Protein AF-A0A973H1Z5-F1 (afdb_monomer_lite)

Structure (mmCIF, N/CA/C/O backbone):
data_AF-A0A973H1Z5-F1
#
_entry.id   AF-A0A973H1Z5-F1
#
loop_
_atom_site.group_PDB
_atom_site.id
_atom_site.type_symbol
_atom_site.label_atom_id
_atom_site.label_alt_id
_atom_site.label_comp_id
_atom_site.label_asym_id
_atom_site.label_entity_id
_atom_site.label_seq_id
_atom_site.pdbx_PDB_ins_code
_atom_site.Cartn_x
_atom_site.Cartn_y
_atom_site.Cartn_z
_atom_site.occupancy
_atom_site.B_iso_or_equiv
_atom_site.auth_seq_id
_atom_site.auth_comp_id
_atom_site.auth_asym_id
_atom_site.auth_atom_id
_atom_site.pdbx_PDB_model_num
ATOM 1 N N . GLU A 1 1 ? 25.715 -11.356 12.852 1.00 48.19 1 GLU A N 1
ATOM 2 C CA . GLU A 1 1 ? 24.369 -10.740 12.754 1.00 48.19 1 GLU A CA 1
ATOM 3 C C . GLU A 1 1 ? 23.764 -10.965 11.367 1.00 48.19 1 GLU A C 1
ATOM 5 O O . GLU A 1 1 ? 24.532 -11.044 10.422 1.00 48.19 1 GLU A O 1
ATOM 10 N N . ARG A 1 2 ? 22.456 -11.200 11.153 1.00 56.75 2 ARG A N 1
ATOM 11 C CA . ARG A 1 2 ? 21.205 -10.810 11.869 1.00 56.75 2 ARG A CA 1
ATOM 12 C C . ARG A 1 2 ? 20.704 -9.400 11.529 1.00 56.75 2 ARG A C 1
ATOM 14 O O . ARG A 1 2 ? 19.499 -9.210 11.489 1.00 56.75 2 ARG A O 1
ATOM 21 N N . LEU A 1 3 ? 21.595 -8.470 11.175 1.00 4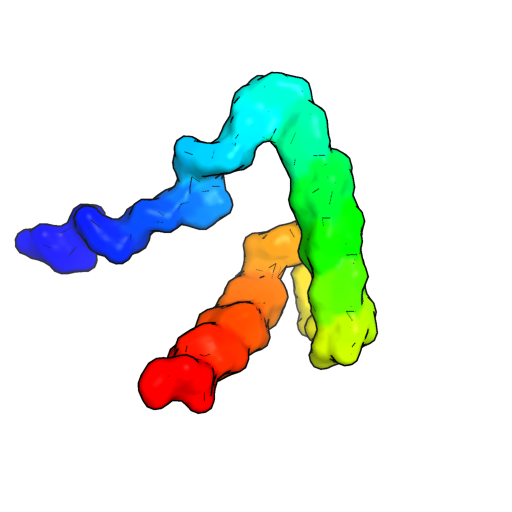6.69 3 LEU A N 1
ATOM 22 C CA . LEU A 1 3 ? 21.236 -7.136 10.664 1.00 46.69 3 LEU A CA 1
ATOM 23 C C . LEU A 1 3 ? 21.601 -6.925 9.178 1.00 46.69 3 LEU A C 1
ATOM 25 O O . LEU A 1 3 ? 21.780 -5.797 8.748 1.00 46.69 3 LEU A O 1
ATOM 29 N N . LEU A 1 4 ? 21.718 -7.998 8.382 1.00 44.47 4 LEU A N 1
ATOM 30 C CA . LEU A 1 4 ? 22.099 -7.928 6.954 1.00 44.47 4 LEU A CA 1
ATOM 31 C C . LEU A 1 4 ? 21.193 -8.760 6.021 1.00 44.47 4 LEU A C 1
ATOM 33 O O . LEU A 1 4 ? 21.630 -9.223 4.972 1.00 44.47 4 LEU A O 1
ATOM 37 N N . ARG A 1 5 ? 19.933 -9.013 6.408 1.00 46.09 5 ARG A N 1
ATOM 38 C CA . ARG A 1 5 ? 18.991 -9.817 5.598 1.00 46.09 5 ARG A CA 1
ATOM 39 C C . ARG A 1 5 ? 17.583 -9.239 5.454 1.00 46.09 5 ARG A C 1
ATOM 41 O O . ARG A 1 5 ? 16.662 -9.964 5.097 1.00 46.09 5 ARG A O 1
ATOM 48 N N . ILE A 1 6 ? 17.442 -7.935 5.673 1.00 42.06 6 ILE A N 1
ATOM 49 C CA . ILE A 1 6 ? 16.307 -7.165 5.164 1.00 42.06 6 ILE A CA 1
ATOM 50 C C . ILE A 1 6 ? 16.836 -6.435 3.924 1.00 42.06 6 ILE A C 1
ATOM 52 O O . ILE A 1 6 ? 17.458 -5.385 4.086 1.00 42.06 6 ILE A O 1
ATOM 56 N N . PRO A 1 7 ? 16.683 -6.991 2.705 1.00 47.72 7 PRO A N 1
ATOM 57 C CA . PRO A 1 7 ? 16.846 -6.222 1.482 1.00 47.72 7 PRO A CA 1
ATOM 58 C C . PRO A 1 7 ? 15.675 -5.244 1.398 1.00 47.72 7 PRO A C 1
ATOM 60 O O . PRO A 1 7 ? 14.636 -5.525 0.811 1.00 47.72 7 PRO A O 1
ATOM 63 N N . ASP A 1 8 ? 15.855 -4.149 2.124 1.00 49.41 8 ASP A N 1
ATOM 64 C CA . ASP A 1 8 ? 15.559 -2.796 1.699 1.00 49.41 8 ASP A CA 1
ATOM 65 C C . ASP A 1 8 ? 14.332 -2.638 0.784 1.00 49.41 8 ASP A C 1
ATOM 67 O O . ASP A 1 8 ? 14.379 -2.831 -0.432 1.00 49.41 8 ASP A O 1
ATOM 71 N N . VAL A 1 9 ? 13.240 -2.205 1.415 1.00 49.72 9 VAL A N 1
ATOM 72 C CA . VAL A 1 9 ? 11.955 -1.843 0.796 1.00 49.72 9 VAL A CA 1
ATOM 73 C C . VAL A 1 9 ? 12.096 -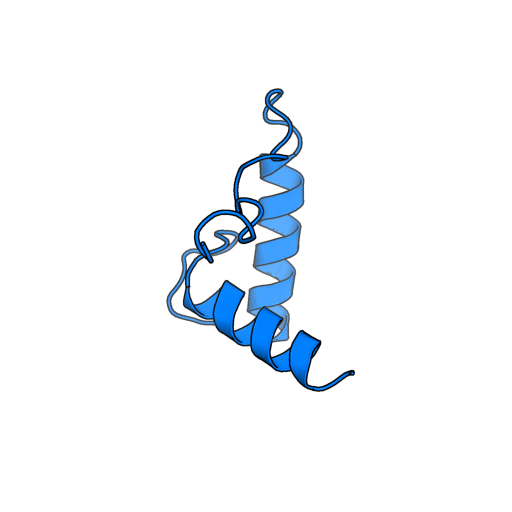0.671 -0.205 1.00 49.72 9 VAL A C 1
ATOM 75 O O . VAL A 1 9 ? 11.127 -0.341 -0.881 1.00 49.72 9 VAL A O 1
ATOM 78 N N . TYR A 1 10 ? 13.290 -0.077 -0.351 1.00 42.84 10 TYR A N 1
ATOM 79 C CA . TYR A 1 10 ? 13.594 1.059 -1.224 1.00 42.84 10 TYR A CA 1
ATOM 80 C C . TYR A 1 10 ? 14.770 0.851 -2.209 1.00 42.84 10 TYR A C 1
ATOM 82 O O . TYR A 1 10 ? 14.955 1.685 -3.094 1.00 42.84 10 TYR A O 1
ATOM 90 N N . ALA A 1 11 ? 15.535 -0.248 -2.160 1.00 43.38 11 ALA A N 1
ATOM 91 C CA . ALA A 1 11 ? 16.782 -0.377 -2.943 1.00 43.38 11 ALA A CA 1
ATOM 92 C C . ALA A 1 11 ? 16.627 -0.614 -4.462 1.00 43.38 11 ALA A C 1
ATOM 94 O O . ALA A 1 11 ? 17.634 -0.665 -5.165 1.00 43.38 11 ALA A O 1
ATOM 95 N N . ASN A 1 12 ? 15.406 -0.789 -4.981 1.00 43.28 12 ASN A N 1
ATOM 96 C CA . ASN A 1 12 ? 15.138 -0.948 -6.422 1.00 43.28 12 ASN A CA 1
ATOM 97 C C . ASN A 1 12 ? 13.907 -0.153 -6.905 1.00 43.28 12 ASN A C 1
ATOM 99 O O . ASN A 1 12 ? 13.299 -0.500 -7.919 1.00 43.28 12 ASN A O 1
ATOM 103 N N . GLY A 1 13 ? 13.546 0.937 -6.220 1.00 43.44 13 GLY A N 1
ATOM 104 C CA . GLY A 1 13 ? 12.763 1.985 -6.878 1.00 43.44 13 GLY A CA 1
ATOM 105 C C . GLY A 1 13 ? 13.629 2.591 -7.982 1.00 43.44 13 GLY A C 1
ATOM 106 O O . GLY A 1 13 ? 14.657 3.193 -7.677 1.00 43.44 13 GLY A O 1
ATOM 107 N N . SER A 1 14 ? 13.280 2.369 -9.255 1.00 41.41 14 SER A N 1
ATOM 108 C CA . SER A 1 14 ? 14.088 2.860 -10.381 1.00 41.41 14 SER A CA 1
ATOM 109 C C . SER A 1 14 ? 14.222 4.377 -10.277 1.00 41.41 14 SER A C 1
ATOM 111 O O . SER A 1 14 ? 13.223 5.091 -10.349 1.00 41.41 14 SER A O 1
ATOM 113 N N . THR A 1 15 ? 15.455 4.864 -10.122 1.00 46.94 15 THR A N 1
ATOM 114 C CA . THR A 1 15 ? 15.784 6.262 -9.779 1.00 46.94 15 THR A CA 1
ATOM 115 C C . THR A 1 15 ? 15.383 7.303 -10.834 1.00 46.94 15 THR A C 1
ATOM 117 O O . THR A 1 15 ? 15.557 8.497 -10.619 1.00 46.94 15 THR A O 1
ATOM 120 N N . ASP A 1 16 ? 14.819 6.857 -11.956 1.00 47.94 16 ASP A N 1
ATOM 121 C CA . ASP A 1 16 ? 14.256 7.652 -13.051 1.00 47.94 16 ASP A CA 1
ATOM 122 C C . ASP A 1 16 ? 12.790 8.085 -12.820 1.00 47.94 16 ASP A C 1
ATOM 124 O O . ASP A 1 16 ? 12.160 8.650 -13.715 1.00 47.94 16 ASP A O 1
ATOM 128 N N . GLY A 1 17 ? 12.197 7.782 -11.657 1.00 48.44 17 GLY A N 1
ATOM 129 C CA . GLY A 1 17 ? 10.858 8.244 -11.241 1.00 48.44 17 GLY A CA 1
ATOM 130 C C . GLY A 1 17 ? 9.673 7.667 -12.031 1.00 48.44 17 GLY A C 1
ATOM 131 O O . GLY A 1 17 ? 8.515 7.863 -11.672 1.00 48.44 17 GLY A O 1
ATOM 132 N N . THR A 1 18 ? 9.926 6.913 -13.104 1.00 53.59 18 THR A N 1
ATOM 133 C CA . THR A 1 18 ? 8.872 6.296 -13.932 1.00 53.59 18 THR A CA 1
ATOM 134 C C . THR A 1 18 ? 8.256 5.066 -13.264 1.00 53.59 18 THR A C 1
ATOM 136 O O . THR A 1 18 ? 7.109 4.714 -13.542 1.00 53.59 18 THR A O 1
ATOM 139 N N . TYR A 1 19 ? 9.006 4.412 -12.371 1.00 52.88 19 TYR A N 1
ATOM 140 C CA . TYR A 1 19 ? 8.489 3.301 -11.574 1.00 52.88 19 TYR A CA 1
ATOM 141 C C . TYR A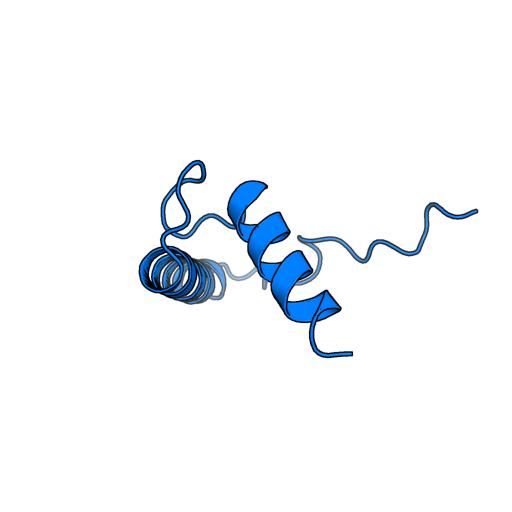 1 19 ? 7.479 3.769 -10.527 1.00 52.88 19 TYR A C 1
ATOM 143 O O . TYR A 1 19 ? 6.549 3.019 -10.248 1.00 52.88 19 TYR A O 1
ATOM 151 N N . ASP A 1 20 ? 7.612 4.991 -9.999 1.00 69.88 20 ASP A N 1
ATOM 152 C CA . ASP A 1 20 ? 6.760 5.480 -8.913 1.00 69.88 20 ASP A CA 1
ATOM 153 C C . ASP A 1 20 ? 5.289 5.512 -9.323 1.00 69.88 20 ASP A C 1
ATOM 155 O O . ASP A 1 20 ? 4.468 4.920 -8.639 1.00 69.88 20 ASP A O 1
ATOM 159 N N . THR A 1 21 ? 4.930 6.080 -10.481 1.00 76.12 21 THR A N 1
ATOM 160 C CA . THR A 1 21 ? 3.515 6.130 -10.903 1.00 76.12 21 THR A CA 1
ATOM 161 C C . THR A 1 21 ? 2.915 4.734 -11.101 1.00 76.12 21 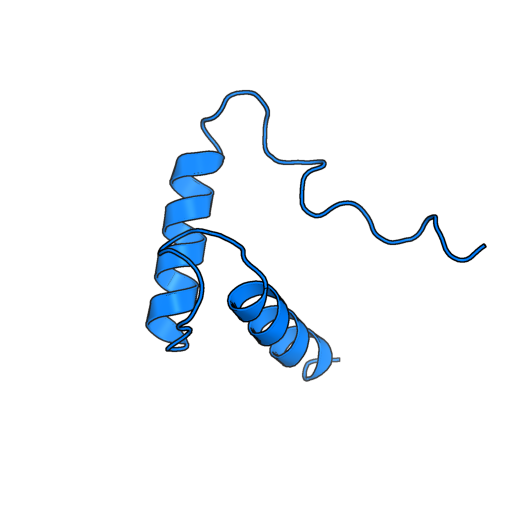THR A C 1
ATOM 163 O O . THR A 1 21 ? 1.822 4.455 -10.610 1.00 76.12 21 THR A O 1
ATOM 166 N N . VAL A 1 22 ? 3.634 3.826 -11.772 1.00 81.12 22 VAL A N 1
ATOM 167 C CA . VAL A 1 22 ? 3.154 2.455 -12.028 1.00 81.12 22 VAL A CA 1
ATOM 168 C C . VAL A 1 22 ? 3.055 1.650 -10.726 1.00 81.12 22 VAL A C 1
ATOM 170 O O . VAL A 1 22 ? 2.103 0.888 -10.540 1.00 81.12 22 VAL A O 1
ATOM 173 N N . LEU A 1 23 ? 4.005 1.841 -9.806 1.00 81.44 23 LEU A N 1
ATOM 174 C CA . LEU A 1 23 ? 4.007 1.230 -8.480 1.00 81.44 23 LEU A CA 1
ATOM 175 C C . LEU A 1 23 ? 2.861 1.775 -7.619 1.00 81.44 23 LEU A C 1
ATOM 177 O O . LEU A 1 23 ? 2.114 0.982 -7.049 1.00 81.44 23 LEU A O 1
ATOM 181 N N . THR A 1 24 ? 2.659 3.094 -7.586 1.00 85.62 24 THR A N 1
ATOM 182 C CA . THR A 1 24 ? 1.547 3.756 -6.888 1.00 85.62 24 THR A CA 1
ATOM 183 C C . THR A 1 24 ? 0.203 3.235 -7.385 1.00 85.62 24 THR A C 1
ATOM 185 O O . THR A 1 24 ? -0.641 2.846 -6.578 1.00 85.62 24 THR A O 1
ATOM 188 N N . GLU A 1 25 ? -0.005 3.127 -8.700 1.00 87.75 25 GLU A N 1
ATOM 189 C CA . GLU A 1 25 ? -1.239 2.546 -9.236 1.00 87.75 25 GLU A CA 1
ATOM 190 C C . GLU A 1 25 ? -1.419 1.061 -8.883 1.00 87.75 25 GLU A C 1
ATOM 192 O O . GLU A 1 25 ? -2.550 0.613 -8.670 1.00 87.75 25 GLU A O 1
ATOM 197 N N . ALA A 1 26 ? -0.337 0.276 -8.864 1.00 88.56 26 ALA A N 1
ATOM 198 C CA . ALA A 1 26 ? -0.385 -1.138 -8.503 1.00 88.56 26 ALA A CA 1
ATOM 199 C C . ALA A 1 26 ? -0.735 -1.323 -7.017 1.00 88.56 26 ALA A C 1
ATOM 201 O O . ALA A 1 26 ? -1.604 -2.132 -6.684 1.00 88.56 26 ALA A O 1
ATOM 202 N N . VAL A 1 27 ? -0.125 -0.524 -6.136 1.00 89.00 27 VAL A N 1
ATOM 203 C CA . VAL A 1 27 ? -0.419 -0.497 -4.698 1.00 89.00 27 VAL A CA 1
ATOM 204 C C . VAL A 1 27 ? -1.848 -0.013 -4.442 1.00 89.00 27 VAL A C 1
ATOM 206 O O . VAL A 1 27 ? -2.566 -0.649 -3.674 1.00 89.00 27 VAL A O 1
ATOM 209 N N . ALA A 1 28 ? -2.318 1.027 -5.137 1.00 90.19 28 ALA A N 1
ATOM 210 C CA . ALA A 1 28 ? -3.686 1.532 -4.999 1.00 90.19 28 ALA A CA 1
ATOM 211 C C . ALA A 1 28 ? -4.730 0.470 -5.389 1.00 90.19 28 ALA A C 1
ATOM 213 O O . ALA A 1 28 ? -5.723 0.271 -4.685 1.00 90.19 28 ALA A O 1
ATOM 214 N N . ARG A 1 29 ? -4.486 -0.271 -6.481 1.00 94.75 29 ARG A N 1
ATOM 215 C CA . ARG A 1 29 ? -5.325 -1.409 -6.898 1.00 94.75 29 ARG A CA 1
ATOM 216 C C . ARG A 1 29 ? -5.315 -2.545 -5.871 1.00 94.75 29 ARG A C 1
ATOM 218 O O . ARG A 1 29 ? -6.375 -3.093 -5.575 1.00 94.75 29 ARG A O 1
ATOM 225 N N . PHE A 1 30 ? -4.153 -2.867 -5.301 1.00 89.56 30 PHE A N 1
ATOM 226 C CA . PHE A 1 30 ? -4.015 -3.877 -4.245 1.00 89.56 30 PHE A CA 1
ATOM 227 C C . PHE A 1 30 ? -4.792 -3.488 -2.976 1.00 89.56 30 PHE A C 1
ATOM 229 O O . PHE A 1 30 ? -5.609 -4.271 -2.490 1.00 89.56 30 PHE A O 1
ATOM 236 N N . GLN A 1 31 ? -4.607 -2.258 -2.486 1.00 93.69 31 GLN A N 1
ATOM 237 C CA . GLN A 1 31 ? -5.324 -1.720 -1.325 1.00 93.69 31 GLN A CA 1
AT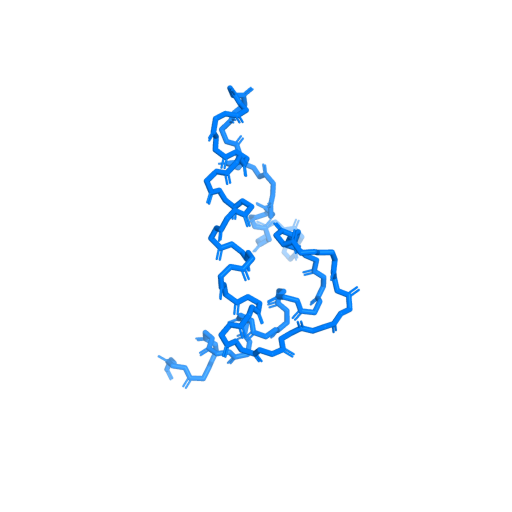OM 238 C C . GLN A 1 31 ? -6.844 -1.734 -1.537 1.00 93.69 31 GLN A C 1
ATOM 240 O O . GLN A 1 31 ? -7.580 -2.159 -0.645 1.00 93.69 31 GLN A O 1
ATOM 245 N N . LEU A 1 32 ? -7.316 -1.342 -2.728 1.00 94.56 32 LEU A N 1
ATOM 246 C CA . LEU A 1 32 ? -8.737 -1.359 -3.086 1.00 94.56 32 LEU A CA 1
ATOM 247 C C . LEU A 1 32 ? -9.324 -2.779 -3.077 1.00 94.56 32 LEU A C 1
ATOM 249 O O . LEU A 1 32 ? -10.381 -2.993 -2.486 1.00 94.56 32 LEU A O 1
ATOM 253 N N . TRP A 1 33 ? -8.656 -3.747 -3.713 1.00 92.19 33 TRP A N 1
ATOM 254 C CA . TRP A 1 33 ? -9.126 -5.139 -3.775 1.00 92.19 33 TRP A CA 1
ATOM 255 C C . TRP A 1 33 ? -9.170 -5.825 -2.411 1.00 92.19 33 TRP A C 1
ATOM 257 O O . TRP A 1 33 ? -10.068 -6.632 -2.167 1.00 92.19 33 TRP A O 1
ATOM 267 N N . TYR A 1 34 ? -8.225 -5.510 -1.527 1.00 89.75 34 TYR A N 1
ATOM 268 C CA . TYR A 1 34 ? -8.113 -6.152 -0.217 1.00 89.75 34 TYR A CA 1
ATOM 269 C C . TYR A 1 34 ? -8.675 -5.322 0.943 1.00 89.75 34 TYR A C 1
ATOM 271 O O . TYR A 1 34 ? -8.650 -5.774 2.086 1.00 89.75 34 TYR A O 1
ATOM 279 N N . GLY A 1 35 ? -9.252 -4.151 0.657 1.00 93.81 35 GLY A N 1
ATOM 280 C CA . GLY A 1 35 ? -9.921 -3.303 1.645 1.00 93.81 35 GLY A CA 1
ATOM 281 C C . GLY A 1 35 ? -8.976 -2.693 2.683 1.00 93.81 35 GLY A C 1
ATOM 282 O O . GLY A 1 35 ? -9.416 -2.384 3.791 1.00 93.81 35 GLY A O 1
ATOM 283 N N . ILE A 1 36 ? -7.698 -2.534 2.336 1.00 90.56 36 ILE A N 1
ATOM 284 C CA . ILE A 1 36 ? -6.656 -2.007 3.224 1.00 90.56 36 ILE A CA 1
ATOM 285 C C . ILE A 1 36 ? -6.922 -0.518 3.467 1.00 90.56 36 ILE A C 1
ATOM 287 O O . ILE A 1 36 ? -7.231 0.233 2.541 1.00 90.56 36 ILE A O 1
ATOM 291 N N . ARG A 1 37 ? -6.840 -0.098 4.731 1.00 87.62 37 ARG A N 1
ATOM 292 C CA . ARG A 1 37 ? -7.067 1.280 5.185 1.00 87.62 37 ARG A CA 1
ATOM 293 C C . ARG A 1 37 ? -6.074 1.601 6.293 1.00 87.62 37 ARG A C 1
ATOM 295 O O . ARG A 1 37 ? -5.902 0.772 7.177 1.00 87.62 37 ARG A O 1
ATOM 302 N N . GLY A 1 38 ? -5.501 2.800 6.260 1.00 85.81 38 GLY A N 1
ATOM 303 C CA . GLY A 1 38 ? -4.495 3.271 7.218 1.00 85.81 38 GLY A CA 1
ATOM 304 C C . GLY A 1 38 ? -3.379 4.016 6.492 1.00 85.81 38 GLY A C 1
ATOM 305 O O . GLY A 1 38 ? -3.072 5.155 6.831 1.00 85.81 38 GLY A O 1
ATOM 306 N N . ASP A 1 39 ? -2.886 3.412 5.411 1.00 86.62 39 ASP A N 1
ATOM 307 C CA . ASP A 1 39 ? -1.945 4.029 4.477 1.00 86.62 39 ASP A CA 1
ATOM 308 C C . ASP A 1 39 ? -2.644 4.982 3.487 1.00 86.62 39 ASP A C 1
ATOM 310 O O . ASP A 1 39 ? -3.840 4.857 3.198 1.00 86.62 39 ASP A O 1
ATOM 314 N N . GLU A 1 40 ? -1.873 5.910 2.914 1.00 89.50 40 GLU A N 1
ATOM 315 C CA . GLU A 1 40 ? -2.300 6.710 1.764 1.00 89.50 40 GLU A CA 1
ATOM 316 C C . GLU A 1 40 ? -2.472 5.824 0.511 1.00 89.50 40 GLU A C 1
ATOM 318 O O . GLU A 1 40 ? -1.800 4.802 0.333 1.00 89.50 40 GLU A O 1
ATOM 323 N N . THR A 1 41 ? -3.407 6.200 -0.366 1.00 88.25 41 THR A N 1
ATOM 324 C CA . THR A 1 41 ? -3.739 5.407 -1.558 1.00 88.25 41 THR A CA 1
ATOM 325 C C . THR A 1 41 ? -2.556 5.342 -2.521 1.00 88.25 41 THR A C 1
ATOM 327 O O . THR A 1 41 ? -2.105 6.361 -3.033 1.00 88.25 41 THR A O 1
ATOM 330 N N . GLY A 1 42 ? -2.073 4.131 -2.787 1.00 85.06 42 GLY A N 1
ATOM 331 C CA . GLY A 1 42 ? -0.886 3.885 -3.602 1.00 85.06 42 GLY A CA 1
ATOM 332 C C . GLY A 1 42 ? 0.446 3.961 -2.850 1.00 85.06 42 GLY A C 1
ATOM 333 O O . GLY A 1 42 ? 1.487 3.695 -3.448 1.00 85.06 42 GLY A O 1
ATOM 334 N N . VAL A 1 43 ? 0.442 4.255 -1.547 1.00 88.44 43 VAL A N 1
ATOM 335 C CA . VAL A 1 43 ? 1.653 4.265 -0.714 1.00 88.44 43 VAL A CA 1
ATOM 336 C C . VAL A 1 43 ? 1.847 2.910 -0.034 1.00 88.44 43 VAL A C 1
ATOM 338 O O . VAL A 1 43 ? 0.948 2.389 0.623 1.00 88.44 43 VAL A O 1
ATOM 341 N N . TYR A 1 44 ? 3.047 2.337 -0.161 1.00 82.00 44 TYR A N 1
ATOM 342 C CA . TYR A 1 44 ? 3.409 1.051 0.446 1.00 82.00 44 TYR A CA 1
ATOM 343 C C . TYR A 1 44 ? 3.801 1.195 1.932 1.00 82.00 44 TYR A C 1
ATOM 345 O O . TYR A 1 44 ? 4.949 0.976 2.343 1.00 82.00 44 TYR A O 1
ATOM 353 N N . GLY A 1 45 ? 2.828 1.616 2.740 1.00 85.38 45 GLY A N 1
ATOM 354 C CA . GLY A 1 45 ? 2.979 1.789 4.181 1.00 85.38 45 GLY A CA 1
ATOM 355 C C . GLY A 1 45 ? 2.899 0.480 4.974 1.00 85.38 45 GLY A C 1
ATOM 356 O O . GLY A 1 45 ? 3.084 -0.621 4.441 1.00 85.38 45 GLY A O 1
ATOM 357 N N . ASP A 1 46 ? 2.714 0.604 6.286 1.00 90.25 46 ASP A N 1
ATOM 358 C CA . ASP A 1 46 ? 2.844 -0.514 7.225 1.00 90.25 46 ASP A CA 1
ATOM 359 C C . ASP A 1 46 ? 1.658 -1.486 7.159 1.00 90.25 46 ASP A C 1
ATOM 361 O O . ASP A 1 46 ? 1.865 -2.702 7.230 1.00 90.25 46 ASP A O 1
ATOM 365 N N . ASP A 1 47 ? 0.434 -0.989 6.958 1.00 88.19 47 ASP A N 1
ATOM 366 C CA . ASP A 1 47 ? -0.754 -1.845 6.853 1.00 88.19 47 ASP A CA 1
ATOM 367 C C . ASP A 1 47 ? -0.763 -2.626 5.529 1.00 88.19 47 ASP A C 1
ATOM 369 O O . ASP A 1 47 ? -1.028 -3.833 5.514 1.00 88.19 47 ASP A O 1
ATOM 373 N N . THR A 1 48 ? -0.368 -1.978 4.431 1.00 88.00 48 THR A N 1
ATOM 374 C CA . THR A 1 48 ? -0.207 -2.601 3.108 1.00 88.00 48 THR A CA 1
ATOM 375 C C . THR A 1 48 ? 0.869 -3.685 3.132 1.00 88.00 48 THR A C 1
ATOM 377 O O . THR A 1 48 ? 0.648 -4.793 2.635 1.00 88.00 48 THR A O 1
ATOM 380 N N . ARG A 1 49 ? 2.018 -3.407 3.762 1.00 87.75 49 ARG A N 1
ATOM 381 C CA . ARG A 1 49 ? 3.108 -4.380 3.925 1.00 87.75 49 ARG A CA 1
ATOM 382 C C . ARG A 1 49 ? 2.680 -5.579 4.764 1.00 87.75 49 ARG A C 1
ATOM 384 O O . ARG A 1 49 ? 2.946 -6.718 4.387 1.00 87.75 49 ARG A O 1
ATOM 391 N N . ARG A 1 50 ? 1.989 -5.340 5.881 1.00 89.81 50 ARG A N 1
ATOM 392 C CA . ARG A 1 50 ? 1.518 -6.391 6.793 1.00 89.81 50 ARG A CA 1
ATOM 393 C C . ARG A 1 50 ? 0.507 -7.329 6.131 1.00 89.81 50 ARG A C 1
ATOM 395 O O . ARG A 1 50 ? 0.590 -8.540 6.342 1.00 89.81 50 ARG A O 1
ATOM 402 N N . ASP A 1 51 ? -0.419 -6.804 5.332 1.00 90.62 51 ASP A N 1
ATOM 403 C CA . ASP A 1 51 ? -1.382 -7.624 4.589 1.00 90.62 51 ASP A CA 1
ATOM 404 C C . ASP A 1 51 ? -0.695 -8.456 3.485 1.00 90.62 51 ASP A C 1
ATOM 406 O O . ASP A 1 51 ? -0.936 -9.664 3.383 1.00 90.62 51 ASP A O 1
ATOM 410 N N . LEU A 1 52 ? 0.248 -7.865 2.738 1.00 86.19 52 LEU A N 1
ATOM 411 C CA . LEU A 1 52 ? 1.043 -8.587 1.736 1.00 86.19 52 LEU A CA 1
ATOM 412 C C . LEU A 1 52 ? 1.897 -9.703 2.366 1.00 86.19 52 LEU A C 1
ATOM 414 O O . LEU A 1 52 ? 1.907 -10.834 1.871 1.00 86.19 52 LEU A O 1
ATOM 418 N N . GLU A 1 53 ? 2.586 -9.419 3.475 1.00 87.31 53 GLU A N 1
ATOM 419 C CA . GLU A 1 53 ? 3.379 -10.411 4.211 1.00 87.31 53 GLU A CA 1
ATOM 420 C C . GLU A 1 53 ? 2.516 -11.556 4.753 1.00 87.31 53 GLU A C 1
ATOM 422 O O . GLU A 1 53 ? 2.929 -12.714 4.681 1.00 87.31 53 GLU A O 1
ATOM 427 N N . SER A 1 54 ? 1.319 -11.252 5.265 1.00 87.94 54 SER A N 1
ATOM 428 C CA . SER A 1 54 ? 0.361 -12.251 5.755 1.00 87.94 54 SER A CA 1
ATOM 429 C C . SER A 1 54 ? -0.011 -13.252 4.656 1.00 87.94 54 SER A C 1
ATOM 431 O O . SER A 1 54 ? 0.125 -14.463 4.837 1.00 87.94 54 SER A O 1
ATOM 433 N N . ARG A 1 55 ? -0.386 -12.751 3.470 1.00 81.75 55 ARG A N 1
ATOM 434 C CA . ARG A 1 55 ? -0.747 -13.582 2.306 1.00 81.75 55 ARG A CA 1
ATOM 435 C C . ARG A 1 55 ? 0.435 -14.386 1.776 1.00 81.75 55 ARG A C 1
ATOM 437 O O . ARG A 1 55 ? 0.278 -15.557 1.449 1.00 81.75 55 ARG A O 1
ATOM 444 N N . THR A 1 56 ? 1.619 -13.778 1.733 1.00 80.75 56 THR A N 1
ATOM 445 C CA . THR A 1 56 ? 2.833 -14.426 1.210 1.00 80.75 56 THR A CA 1
ATOM 446 C C . THR A 1 56 ? 3.332 -15.533 2.144 1.00 80.75 56 THR A C 1
ATOM 448 O O . THR A 1 56 ? 3.803 -16.563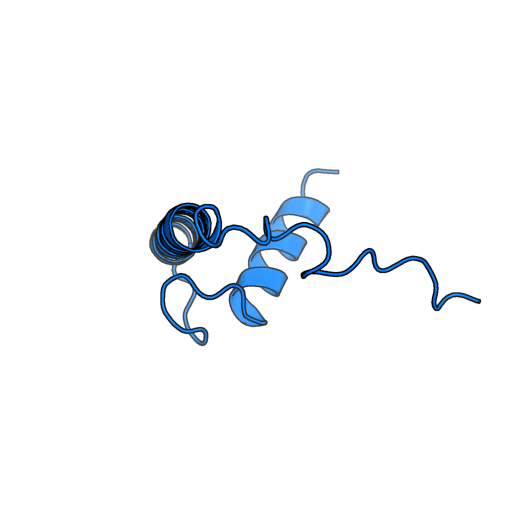 1.672 1.00 80.75 56 THR A O 1
ATOM 451 N N . ARG A 1 57 ? 3.179 -15.377 3.468 1.00 70.56 57 ARG A N 1
ATOM 452 C CA . ARG A 1 57 ? 3.505 -16.426 4.455 1.00 70.56 57 ARG A CA 1
ATOM 453 C C . ARG A 1 57 ? 2.463 -17.548 4.530 1.00 70.56 57 ARG A C 1
ATOM 455 O O . ARG A 1 57 ? 2.802 -18.628 4.993 1.00 70.56 57 ARG A O 1
ATOM 462 N N . ALA A 1 58 ? 1.227 -17.310 4.089 1.00 58.75 58 ALA A N 1
ATOM 463 C CA . ALA A 1 58 ? 0.160 -18.314 4.073 1.00 58.75 58 ALA A CA 1
ATOM 464 C C . ALA A 1 58 ? 0.179 -19.239 2.835 1.00 58.75 58 ALA A C 1
ATOM 466 O O . ALA A 1 58 ? -0.585 -20.199 2.791 1.00 58.75 58 ALA A O 1
ATOM 467 N N . GLY A 1 59 ? 1.014 -18.942 1.831 1.00 54.06 59 GLY A N 1
ATOM 468 C CA . GLY A 1 59 ? 1.141 -19.710 0.584 1.00 54.06 59 GLY A CA 1
ATOM 469 C C . GLY A 1 59 ? 2.445 -20.507 0.439 1.00 54.06 59 GLY A C 1
ATOM 470 O O . GLY A 1 59 ? 2.821 -20.806 -0.693 1.00 54.06 59 GLY A O 1
ATOM 471 N N . GLY A 1 60 ? 3.149 -20.776 1.546 1.00 45.56 60 GLY A N 1
ATOM 472 C CA . GLY A 1 60 ? 4.405 -21.544 1.595 1.00 45.56 60 GLY A CA 1
ATOM 473 C C . GLY A 1 60 ? 4.225 -22.971 2.099 1.00 45.56 60 GLY A C 1
ATOM 474 O O . GLY A 1 60 ? 3.362 -23.164 2.982 1.00 45.56 60 GLY A O 1
#

Foldseek 3Di:
DPPPPPPDPPPPPPPVCPSQVVQLVVLLVQCVVVVFDDDDRSDCDDSSVVVVVVVVVVVD

Sequence (60 aa):
ERLLRIPDVYANGSTDGTYDTVLTEAVARFQLWYGIRGDETGVYGDDTRRDLESRTRAGG

Secondary structure (DSSP, 8-state):
--SS----TTTTS-TTTHHHHHHHHHHHHHHHHHT--SSPTT---HHHHHHHHHHHHTT-

pLDDT: mean 72.5, std 19.45, range [41.41, 94.75]

Radius of gyration: 13.08 Å; chains: 1; bounding box: 34×30×27 Å